Protein AF-A0A9E4AXY3-F1 (afdb_monomer_lite)

Structure (mmCIF, N/CA/C/O backbone):
data_AF-A0A9E4AXY3-F1
#
_entry.id   AF-A0A9E4AXY3-F1
#
loop_
_atom_site.group_PDB
_atom_site.id
_atom_site.type_symbol
_atom_site.label_atom_id
_atom_site.label_alt_id
_atom_site.label_comp_id
_atom_site.label_asym_id
_atom_site.label_entity_id
_atom_site.label_seq_id
_atom_site.pdbx_PDB_ins_code
_atom_site.Cartn_x
_atom_site.Cartn_y
_atom_site.Cartn_z
_atom_site.occupancy
_atom_site.B_iso_or_equiv
_atom_site.auth_seq_id
_atom_site.auth_comp_id
_atom_site.auth_asym_id
_atom_site.auth_atom_id
_atom_site.pdbx_PDB_model_num
ATOM 1 N N . MET A 1 1 ? 27.594 -33.736 -61.189 1.00 39.97 1 MET A N 1
ATOM 2 C CA . MET A 1 1 ? 27.972 -32.529 -60.424 1.00 39.97 1 MET A CA 1
ATOM 3 C C . MET A 1 1 ? 26.875 -32.257 -59.414 1.00 39.97 1 MET A C 1
ATOM 5 O O . MET A 1 1 ? 25.713 -32.210 -59.791 1.00 39.97 1 MET A O 1
ATOM 9 N N . ARG A 1 2 ? 27.249 -32.227 -58.132 1.00 50.78 2 ARG A N 1
ATOM 10 C CA . ARG A 1 2 ? 26.379 -31.969 -56.980 1.00 50.78 2 ARG A CA 1
ATOM 11 C C . ARG A 1 2 ? 25.983 -30.490 -56.979 1.00 50.78 2 ARG A C 1
ATOM 13 O O . ARG A 1 2 ? 26.885 -29.660 -56.959 1.00 50.78 2 ARG A O 1
ATOM 20 N N . TYR A 1 3 ? 24.690 -30.175 -56.931 1.00 47.22 3 TYR A N 1
ATOM 21 C CA . TYR A 1 3 ? 24.225 -28.874 -56.450 1.00 47.22 3 TYR A CA 1
ATOM 22 C C . TYR A 1 3 ? 23.446 -29.073 -55.159 1.00 47.22 3 TYR A C 1
ATOM 24 O O . TYR A 1 3 ? 22.560 -29.917 -55.050 1.00 47.22 3 TYR A O 1
ATOM 32 N N . SER A 1 4 ? 23.940 -28.349 -54.167 1.00 51.53 4 SER A N 1
ATOM 33 C CA . SER A 1 4 ? 23.672 -28.452 -52.749 1.00 51.53 4 SER A CA 1
ATOM 34 C C . SER A 1 4 ? 22.503 -27.548 -52.357 1.00 51.53 4 SER A C 1
ATOM 36 O O . SER A 1 4 ? 22.287 -26.500 -52.958 1.00 51.53 4 SER A O 1
ATOM 38 N N . TYR A 1 5 ? 21.798 -27.997 -51.327 1.00 51.66 5 TYR A N 1
ATOM 39 C CA . TYR A 1 5 ? 20.745 -27.385 -50.523 1.00 51.66 5 TYR A CA 1
ATOM 40 C C . TYR A 1 5 ? 20.709 -25.851 -50.444 1.00 51.66 5 TYR A C 1
ATOM 42 O O . TYR A 1 5 ? 21.636 -25.231 -49.931 1.00 51.66 5 TYR A O 1
ATOM 50 N N . ILE A 1 6 ? 19.547 -25.277 -50.768 1.00 50.53 6 ILE A N 1
ATOM 51 C CA . ILE A 1 6 ? 18.995 -24.125 -50.041 1.00 50.53 6 ILE A CA 1
ATOM 52 C C . ILE A 1 6 ? 17.523 -24.448 -49.766 1.00 50.53 6 ILE A C 1
ATOM 54 O O . ILE A 1 6 ? 16.623 -24.042 -50.494 1.00 50.53 6 ILE A O 1
ATOM 58 N N . VAL A 1 7 ? 17.270 -25.237 -48.719 1.00 48.34 7 VAL A N 1
ATOM 59 C CA . VAL A 1 7 ? 15.954 -25.218 -48.074 1.00 48.34 7 VAL A CA 1
ATOM 60 C C . VAL A 1 7 ? 15.956 -23.948 -47.236 1.00 48.34 7 VAL A C 1
ATOM 62 O O . VAL A 1 7 ? 16.528 -23.908 -46.149 1.00 48.34 7 VAL A O 1
ATOM 65 N N . CYS A 1 8 ? 15.403 -22.876 -47.794 1.00 40.31 8 CYS A N 1
ATOM 66 C CA . CYS A 1 8 ? 15.146 -21.655 -47.051 1.00 40.31 8 CYS A CA 1
ATOM 67 C C . CYS A 1 8 ? 13.996 -21.965 -46.085 1.00 40.31 8 CYS A C 1
ATOM 69 O O . CYS A 1 8 ? 12.823 -21.852 -46.434 1.00 40.31 8 CYS A O 1
ATOM 71 N N . VAL A 1 9 ? 14.332 -22.456 -44.890 1.00 47.09 9 VAL A N 1
ATOM 72 C CA . VAL A 1 9 ? 13.393 -22.508 -43.771 1.00 47.09 9 VAL A CA 1
ATOM 73 C C . VAL A 1 9 ? 13.166 -21.057 -43.372 1.00 47.09 9 VAL A C 1
ATOM 75 O O . VAL A 1 9 ? 13.935 -20.479 -42.609 1.00 47.09 9 VAL A O 1
ATOM 78 N N . ILE A 1 10 ? 12.146 -20.440 -43.962 1.00 52.91 10 ILE A N 1
ATOM 79 C CA . ILE A 1 10 ? 11.625 -19.159 -43.502 1.00 52.91 10 ILE A CA 1
ATOM 80 C C . ILE A 1 10 ? 11.078 -19.437 -42.103 1.00 52.91 10 ILE A C 1
ATOM 82 O O . ILE A 1 10 ? 9.974 -19.953 -41.941 1.00 52.91 10 ILE A O 1
ATOM 86 N N . PHE A 1 11 ? 11.900 -19.175 -41.089 1.00 47.78 11 PHE A N 1
ATOM 87 C CA . PHE A 1 11 ? 11.495 -19.180 -39.694 1.00 47.78 11 PHE A CA 1
ATOM 88 C C . PHE A 1 11 ? 10.569 -17.973 -39.527 1.00 47.78 11 PHE A C 1
ATOM 90 O O . PHE A 1 11 ? 11.005 -16.852 -39.272 1.00 47.78 11 PHE A O 1
ATOM 97 N N . MET A 1 12 ? 9.288 -18.181 -39.823 1.00 49.53 12 MET A N 1
ATOM 98 C CA . MET A 1 12 ? 8.242 -17.188 -39.648 1.00 49.53 12 MET A CA 1
ATOM 99 C 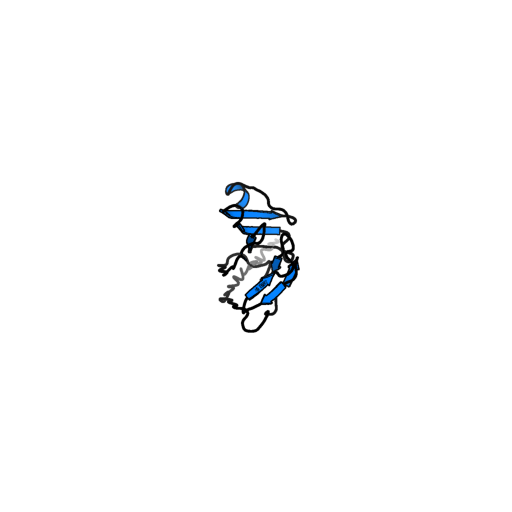C . MET A 1 12 ? 8.086 -16.981 -38.140 1.00 49.53 12 MET A C 1
ATOM 101 O O . MET A 1 12 ? 7.325 -17.682 -37.480 1.00 49.53 12 MET A O 1
ATOM 105 N N . VAL A 1 13 ? 8.868 -16.059 -37.574 1.00 52.91 13 VAL A N 1
ATOM 106 C CA . VAL A 1 13 ? 8.652 -15.552 -36.218 1.00 52.91 13 VAL A CA 1
ATOM 107 C C . VAL A 1 13 ? 7.372 -14.730 -36.285 1.00 52.91 13 VAL A C 1
ATOM 109 O O . VAL A 1 13 ? 7.389 -13.530 -36.543 1.00 52.91 13 VAL A O 1
ATOM 112 N N . SER A 1 14 ? 6.233 -15.400 -36.141 1.00 54.16 14 SER A N 1
ATOM 113 C CA . SER A 1 14 ? 4.962 -14.741 -35.887 1.00 54.16 14 SER A CA 1
ATOM 114 C C . SER A 1 14 ? 5.069 -14.077 -34.518 1.00 54.16 14 SER A C 1
ATOM 116 O O . SER A 1 14 ? 4.939 -14.741 -33.490 1.00 54.16 14 SER A O 1
ATOM 118 N N . ILE A 1 15 ? 5.364 -12.775 -34.503 1.00 60.12 15 ILE A N 1
ATOM 119 C CA . ILE A 1 15 ? 5.258 -11.947 -33.303 1.00 60.12 15 ILE A CA 1
ATOM 120 C C . ILE A 1 15 ? 3.765 -11.890 -32.973 1.00 60.12 15 ILE A C 1
ATOM 122 O O . ILE A 1 15 ? 3.013 -11.117 -33.562 1.00 60.12 15 ILE A O 1
ATOM 126 N N . LEU A 1 16 ? 3.322 -12.778 -32.084 1.00 45.50 16 LEU A N 1
ATOM 127 C CA . LEU A 1 16 ? 1.998 -12.714 -31.482 1.00 45.50 16 LEU A CA 1
ATOM 128 C C . LEU A 1 16 ? 1.975 -11.465 -30.601 1.00 45.50 16 LEU A C 1
ATOM 130 O O . LEU A 1 16 ? 2.442 -11.480 -29.467 1.00 45.50 16 LEU A O 1
ATOM 134 N N . THR A 1 17 ? 1.470 -10.361 -31.139 1.00 55.41 17 THR A N 1
ATOM 135 C CA . THR A 1 17 ? 1.142 -9.188 -30.334 1.00 55.41 17 THR A CA 1
ATOM 136 C C . THR A 1 17 ? -0.126 -9.510 -29.550 1.00 55.41 17 THR A C 1
ATOM 138 O O . THR A 1 17 ? -1.231 -9.413 -30.084 1.00 55.41 17 THR A O 1
ATOM 141 N N . SER A 1 18 ? 0.015 -9.945 -28.300 1.00 55.56 18 SER A N 1
ATOM 142 C CA . SER A 1 18 ? -1.114 -10.061 -27.380 1.00 55.56 18 SER A CA 1
ATOM 143 C C . SER A 1 18 ? -1.517 -8.663 -26.916 1.00 55.56 18 SER A C 1
ATOM 145 O O . SER A 1 18 ? -0.763 -7.997 -26.209 1.00 55.56 18 SER A O 1
ATOM 147 N N . THR A 1 19 ? -2.699 -8.203 -27.310 1.00 54.75 19 THR A N 1
ATOM 148 C CA . THR A 1 19 ? -3.306 -7.001 -26.733 1.00 54.75 19 THR A CA 1
ATOM 149 C C . THR A 1 19 ? -4.059 -7.401 -25.468 1.00 54.75 19 THR A C 1
ATOM 151 O O . THR A 1 19 ? -5.105 -8.043 -25.557 1.00 54.75 19 THR A O 1
ATOM 154 N N . ALA A 1 20 ? -3.541 -7.041 -24.296 1.00 58.81 20 ALA A N 1
ATOM 155 C CA . ALA A 1 20 ? -4.306 -7.103 -23.056 1.00 58.81 20 ALA A CA 1
ATOM 156 C C . ALA A 1 20 ? -5.144 -5.821 -22.935 1.00 58.81 20 ALA A C 1
ATOM 158 O O . ALA A 1 20 ? -4.601 -4.718 -22.967 1.00 58.81 20 ALA A O 1
ATOM 159 N N . SER A 1 21 ? -6.467 -5.952 -22.825 1.00 56.31 21 SER A N 1
ATOM 160 C CA . SER A 1 21 ? -7.338 -4.849 -22.411 1.00 56.31 21 SER A CA 1
ATOM 161 C C . SER A 1 21 ? -7.594 -5.020 -20.920 1.00 56.31 21 SER A C 1
ATOM 163 O O . SER A 1 21 ? -8.368 -5.886 -20.518 1.00 56.31 21 SER A O 1
ATOM 165 N N . ALA A 1 22 ? -6.893 -4.240 -20.100 1.00 66.69 22 ALA A N 1
ATOM 166 C CA . ALA A 1 22 ? -7.207 -4.144 -18.683 1.00 66.69 22 ALA A CA 1
ATOM 167 C C . ALA A 1 22 ? -8.465 -3.277 -18.527 1.00 66.69 22 ALA A C 1
ATOM 169 O O . ALA A 1 22 ? -8.520 -2.154 -19.033 1.00 66.69 22 ALA A O 1
ATOM 170 N N . GLY A 1 23 ? -9.495 -3.822 -17.879 1.00 79.56 23 GLY A N 1
ATOM 171 C CA . GLY A 1 23 ? -10.658 -3.046 -17.455 1.00 79.56 23 GLY A CA 1
ATOM 172 C C . GLY A 1 23 ? -10.328 -2.158 -16.254 1.00 79.56 23 GLY A C 1
ATOM 173 O O . GLY A 1 23 ? -9.266 -2.282 -15.646 1.00 79.56 23 GLY A O 1
ATOM 174 N N . VAL A 1 24 ? -11.258 -1.276 -15.891 1.00 85.81 24 VAL A N 1
ATOM 175 C CA . VAL A 1 24 ? -11.189 -0.566 -14.608 1.00 85.81 24 VAL A CA 1
ATOM 176 C C . VAL A 1 24 ? -11.650 -1.525 -13.516 1.00 85.81 24 VAL A C 1
ATOM 178 O O . VAL A 1 24 ? -12.750 -2.071 -13.599 1.00 85.81 24 VAL A O 1
ATOM 181 N N . TRP A 1 25 ? -10.811 -1.722 -12.504 1.00 87.94 25 TRP A N 1
ATOM 182 C CA . TRP A 1 25 ? -11.193 -2.384 -11.262 1.00 87.94 25 TRP A CA 1
ATOM 183 C C . TRP A 1 25 ? -11.386 -1.318 -10.183 1.00 87.94 25 TRP A C 1
ATOM 185 O O . TRP A 1 25 ? -10.518 -0.467 -9.997 1.00 87.94 25 TRP A O 1
ATOM 195 N N . GLN A 1 26 ? -12.532 -1.348 -9.508 1.00 91.25 26 GLN A N 1
ATOM 196 C CA . GLN A 1 26 ? -12.902 -0.395 -8.468 1.00 91.25 26 GLN A CA 1
ATOM 197 C C . GLN A 1 26 ? -13.563 -1.155 -7.324 1.00 91.25 26 GLN A C 1
ATOM 199 O O . GLN A 1 26 ? -14.415 -2.006 -7.565 1.00 91.25 26 GLN A O 1
ATOM 204 N N . GLU A 1 27 ? -13.190 -0.807 -6.097 1.00 91.75 27 GLU A N 1
ATOM 205 C CA . GLU A 1 27 ? -13.725 -1.405 -4.880 1.00 91.75 27 GLU A CA 1
ATOM 206 C C . GLU A 1 27 ? -13.985 -0.322 -3.834 1.00 91.75 27 GLU A C 1
ATOM 208 O O . GLU A 1 27 ? -13.211 0.630 -3.718 1.00 91.75 27 GLU A O 1
ATOM 213 N N . ASN A 1 28 ? -15.077 -0.474 -3.088 1.00 91.56 28 ASN A N 1
ATOM 214 C CA . ASN A 1 28 ? -15.482 0.421 -2.003 1.00 91.56 28 ASN A CA 1
ATOM 215 C C . ASN A 1 28 ? -15.752 -0.313 -0.678 1.00 91.56 28 ASN A C 1
ATOM 217 O O . ASN A 1 28 ? -16.060 0.325 0.315 1.00 91.56 28 ASN A O 1
ATOM 221 N N . PHE A 1 29 ? -15.597 -1.635 -0.662 1.00 92.44 29 PHE A N 1
ATOM 222 C CA . PHE A 1 29 ? -15.743 -2.549 0.464 1.00 92.44 29 PHE A CA 1
ATOM 223 C C . PHE A 1 29 ? -17.167 -2.692 1.030 1.00 92.44 29 PHE A C 1
ATOM 225 O O . PHE A 1 29 ? -17.346 -3.356 2.055 1.00 92.44 29 PHE A O 1
ATOM 232 N N . ASP A 1 30 ? -18.192 -2.179 0.337 1.00 90.69 30 ASP A N 1
ATOM 233 C CA . ASP A 1 30 ? -19.602 -2.261 0.764 1.00 90.69 30 ASP A CA 1
ATOM 234 C C . ASP A 1 30 ? -20.127 -3.708 0.803 1.00 90.69 30 ASP A C 1
ATOM 236 O O . ASP A 1 30 ? -21.061 -4.033 1.537 1.00 90.69 30 ASP A O 1
ATOM 240 N N . ASN A 1 31 ? -19.528 -4.599 0.005 1.00 89.88 31 ASN A N 1
ATOM 241 C CA . ASN A 1 31 ? -19.922 -6.008 -0.105 1.00 89.88 31 ASN A CA 1
ATOM 242 C C . ASN A 1 31 ? -18.949 -6.958 0.614 1.00 89.88 31 ASN A C 1
ATOM 244 O O . ASN A 1 31 ? -18.939 -8.161 0.349 1.00 89.88 31 ASN A O 1
ATOM 248 N N . GLY A 1 32 ? -18.143 -6.430 1.539 1.00 90.75 32 GLY A N 1
ATOM 249 C CA . GLY A 1 32 ? -17.095 -7.178 2.227 1.00 90.75 32 GLY A CA 1
ATOM 250 C C . GLY A 1 32 ? -15.765 -7.161 1.475 1.00 90.75 32 GLY A C 1
ATOM 251 O O . GLY A 1 32 ? -15.539 -6.327 0.604 1.00 90.75 32 GLY A O 1
ATOM 252 N N . LEU A 1 33 ? -14.855 -8.066 1.853 1.00 92.56 33 LEU A N 1
ATOM 253 C CA . LEU A 1 33 ? -13.535 -8.167 1.232 1.00 92.56 33 LEU A CA 1
ATOM 254 C C . LEU A 1 33 ? -13.610 -9.064 -0.017 1.00 92.56 33 LEU A C 1
ATOM 256 O O . LEU A 1 33 ? -13.929 -10.246 0.136 1.00 92.56 33 LEU A O 1
ATOM 260 N N . PRO A 1 34 ? -13.310 -8.552 -1.225 1.00 90.81 34 PRO A N 1
ATOM 261 C CA . PRO A 1 34 ? -13.293 -9.368 -2.434 1.00 90.81 34 PRO A CA 1
ATOM 262 C C . PRO A 1 34 ? -12.168 -10.400 -2.424 1.00 90.81 34 PRO A C 1
ATOM 264 O O . PRO A 1 34 ? -11.141 -10.231 -1.759 1.00 90.81 34 PRO A O 1
ATOM 267 N N . ASP A 1 35 ? -12.320 -11.428 -3.256 1.00 91.19 35 ASP A N 1
ATOM 268 C CA . ASP A 1 35 ? -11.247 -12.380 -3.524 1.00 91.19 35 ASP A CA 1
ATOM 269 C C . ASP A 1 35 ? -9.992 -11.678 -4.077 1.00 91.19 35 ASP A C 1
ATOM 271 O O . ASP A 1 35 ? -10.062 -10.672 -4.788 1.00 91.19 35 ASP A O 1
ATOM 275 N N . GLY A 1 36 ? -8.821 -12.235 -3.762 1.00 90.69 36 GLY A N 1
ATOM 276 C CA . GLY A 1 36 ? -7.522 -11.738 -4.230 1.00 90.69 36 GLY A CA 1
ATOM 277 C C . GLY A 1 36 ? -6.836 -10.743 -3.291 1.00 90.69 36 GLY A C 1
ATOM 278 O O . GLY A 1 36 ? -5.636 -10.517 -3.432 1.00 90.69 36 GLY A O 1
ATOM 279 N N . TRP A 1 37 ? -7.544 -10.204 -2.297 1.00 93.62 37 TRP A N 1
ATOM 280 C CA . TRP A 1 37 ? -6.918 -9.442 -1.219 1.00 93.62 37 TRP A CA 1
ATOM 281 C C . TRP A 1 37 ? -6.245 -10.369 -0.207 1.00 93.62 37 TRP A C 1
ATOM 283 O O . TRP A 1 37 ? -6.818 -11.363 0.237 1.00 93.62 37 TRP A O 1
ATOM 293 N N . ASN A 1 38 ? -5.024 -10.024 0.193 1.00 93.81 38 ASN A N 1
ATOM 294 C CA . ASN A 1 38 ? -4.229 -10.810 1.128 1.00 93.81 38 ASN A CA 1
ATOM 295 C C . ASN A 1 38 ? -3.644 -9.920 2.228 1.00 93.81 38 ASN A C 1
ATOM 297 O O . ASN A 1 38 ? -2.910 -8.970 1.947 1.00 93.81 38 ASN A O 1
ATOM 301 N N . ALA A 1 39 ? -3.949 -10.210 3.491 1.00 96.12 39 ALA A N 1
ATOM 302 C CA . ALA A 1 39 ? -3.316 -9.551 4.629 1.00 96.12 39 ALA A CA 1
ATOM 303 C C . ALA A 1 39 ? -1.941 -10.187 4.886 1.00 96.12 39 ALA A C 1
ATOM 305 O O . ALA A 1 39 ? -1.846 -11.288 5.419 1.00 96.12 39 ALA A O 1
ATOM 306 N N . VAL A 1 40 ? -0.864 -9.494 4.508 1.00 96.62 40 VAL A N 1
ATOM 307 C CA . VAL A 1 40 ? 0.504 -10.015 4.673 1.00 96.62 40 VAL A CA 1
ATOM 308 C C . VAL A 1 40 ? 1.061 -9.705 6.061 1.00 96.62 40 VAL A C 1
ATOM 310 O O . VAL A 1 40 ? 1.789 -10.507 6.646 1.00 96.62 40 VAL A O 1
ATOM 313 N N . LYS A 1 41 ? 0.753 -8.521 6.601 1.00 96.12 41 LYS A N 1
ATOM 314 C CA . LYS A 1 41 ? 1.179 -8.118 7.944 1.00 96.12 41 LYS A CA 1
ATOM 315 C C . LYS A 1 41 ? 0.144 -7.220 8.609 1.00 96.12 41 LYS A C 1
ATOM 317 O O . LYS A 1 41 ? -0.330 -6.264 7.994 1.00 96.12 41 LYS A O 1
ATOM 322 N N . GLY A 1 42 ? -0.076 -7.459 9.899 1.00 95.62 42 GLY A N 1
ATOM 323 C CA . GLY A 1 42 ? -1.096 -6.781 10.694 1.00 95.62 42 GLY A CA 1
ATOM 324 C C . GLY A 1 42 ? -2.453 -7.462 10.562 1.00 95.62 42 GLY A C 1
ATOM 325 O O . GLY A 1 42 ? -2.626 -8.365 9.746 1.00 95.62 42 GLY A O 1
ATOM 326 N N . GLU A 1 43 ? -3.405 -7.016 11.371 1.00 96.06 43 GLU A N 1
ATOM 327 C CA . GLU A 1 43 ? -4.785 -7.500 11.333 1.00 96.06 43 GLU A CA 1
ATOM 328 C C . GLU A 1 43 ? -5.638 -6.525 10.530 1.00 96.06 43 GLU A C 1
ATOM 330 O O . GLU A 1 43 ? -5.690 -5.336 10.855 1.00 96.06 43 GLU A O 1
ATOM 335 N N . TRP A 1 44 ? -6.331 -7.025 9.511 1.00 96.25 44 TRP A N 1
ATOM 336 C CA . TRP A 1 44 ? -7.135 -6.207 8.609 1.00 96.25 44 TRP A CA 1
ATOM 337 C C . TRP A 1 44 ? -8.595 -6.648 8.626 1.00 96.25 44 TRP A C 1
ATOM 339 O O . TRP A 1 44 ? -8.890 -7.844 8.608 1.00 96.25 44 TRP A O 1
ATOM 349 N N . LYS A 1 45 ? -9.516 -5.686 8.692 1.00 95.62 45 LYS A N 1
ATOM 350 C CA . LYS A 1 45 ? -10.962 -5.928 8.775 1.00 95.62 45 LYS A CA 1
ATOM 351 C C . LYS A 1 45 ? -11.727 -4.861 8.014 1.00 95.62 45 LYS A C 1
ATOM 353 O O . LYS A 1 45 ? -11.265 -3.735 7.883 1.00 95.62 45 LYS A O 1
ATOM 358 N N . ILE A 1 46 ? -12.917 -5.211 7.546 1.00 94.44 46 ILE A N 1
ATOM 359 C CA . ILE A 1 46 ? -13.853 -4.227 7.006 1.00 94.44 46 ILE A CA 1
ATOM 360 C C . ILE A 1 46 ? -14.502 -3.499 8.189 1.00 94.44 46 ILE A C 1
ATOM 362 O O . ILE A 1 46 ? -15.170 -4.125 9.014 1.00 94.44 46 ILE A O 1
ATOM 366 N N . GLU A 1 47 ? -14.286 -2.190 8.289 1.00 90.75 47 GLU A N 1
ATOM 367 C CA . GLU A 1 47 ? -14.893 -1.310 9.285 1.00 90.75 47 GLU A CA 1
ATOM 368 C C . GLU A 1 47 ? -15.508 -0.089 8.601 1.00 90.75 47 GLU A C 1
ATOM 370 O O . GLU A 1 47 ? -14.790 0.686 7.975 1.00 90.75 47 GLU A O 1
ATOM 375 N N . LYS A 1 48 ? -16.820 0.127 8.783 1.00 82.31 48 LYS A N 1
ATOM 376 C CA . LYS A 1 48 ? -17.541 1.311 8.267 1.00 82.31 48 LYS A CA 1
ATOM 377 C C . LYS A 1 48 ? -17.228 1.582 6.786 1.00 82.31 48 LYS A C 1
ATOM 379 O O . LYS A 1 48 ? -16.814 2.687 6.445 1.00 82.31 48 LYS A O 1
ATOM 384 N N . ASP A 1 49 ? -17.380 0.546 5.963 1.00 82.44 49 ASP A N 1
ATOM 385 C CA . ASP A 1 49 ? -17.201 0.610 4.506 1.00 82.44 49 ASP A CA 1
ATOM 386 C C . ASP A 1 49 ? -15.756 0.944 4.075 1.00 82.44 49 ASP A C 1
ATOM 388 O O . ASP A 1 49 ? -15.498 1.525 3.028 1.00 82.44 49 ASP A O 1
ATOM 392 N N . ALA A 1 50 ? -14.774 0.579 4.905 1.00 90.50 50 ALA A N 1
ATOM 393 C CA . ALA A 1 50 ? -13.357 0.671 4.576 1.00 90.50 50 ALA A CA 1
ATOM 394 C C . ALA A 1 50 ? -12.613 -0.588 5.018 1.00 90.50 50 ALA A C 1
ATOM 396 O O . ALA A 1 50 ? -12.879 -1.145 6.084 1.00 90.50 50 ALA A O 1
ATOM 397 N N . TYR A 1 51 ? -11.626 -1.017 4.233 1.00 94.88 51 TYR A N 1
ATOM 398 C CA . TYR A 1 51 ? -10.712 -2.073 4.652 1.00 94.88 51 TYR A CA 1
ATOM 399 C C . TYR A 1 51 ? -9.581 -1.489 5.506 1.00 94.88 51 TYR A C 1
ATOM 401 O O . TYR A 1 51 ? -8.691 -0.796 5.012 1.00 94.88 51 TYR A O 1
ATOM 409 N N . ALA A 1 52 ? -9.657 -1.727 6.813 1.00 93.88 52 ALA A N 1
ATOM 410 C CA . ALA A 1 52 ? -8.872 -1.048 7.831 1.00 93.88 52 ALA A CA 1
ATOM 411 C C . ALA A 1 52 ? -7.873 -1.980 8.522 1.00 93.88 52 ALA A C 1
ATOM 413 O O . ALA A 1 52 ? -8.181 -3.122 8.864 1.00 93.88 52 ALA A O 1
ATOM 414 N N . GLU A 1 53 ? -6.682 -1.451 8.791 1.00 93.94 53 GLU A N 1
ATOM 415 C CA . GLU A 1 53 ? -5.713 -2.047 9.708 1.00 93.94 53 GLU A CA 1
ATOM 416 C C . GLU A 1 53 ? -6.158 -1.793 11.156 1.00 93.94 53 GLU A C 1
ATOM 418 O O . GLU A 1 53 ? -6.539 -0.676 11.507 1.00 93.94 53 GLU A O 1
ATOM 423 N N . THR A 1 54 ? -6.124 -2.826 11.999 1.00 92.88 54 THR A N 1
ATOM 424 C CA . THR A 1 54 ? -6.708 -2.795 13.354 1.00 92.88 54 THR A CA 1
ATOM 425 C C . THR A 1 54 ? -5.746 -3.231 14.458 1.00 92.88 54 THR A C 1
ATOM 427 O O . THR A 1 54 ? -6.073 -3.105 15.639 1.00 92.88 54 THR A O 1
ATOM 430 N N . SER A 1 55 ? -4.557 -3.737 14.118 1.00 92.31 55 SER A N 1
ATOM 431 C CA . SER A 1 55 ? -3.586 -4.222 15.107 1.00 92.31 55 SER A CA 1
ATOM 432 C C . SER A 1 55 ? -2.589 -3.161 15.571 1.00 92.31 55 SER A C 1
ATOM 434 O O . SER A 1 55 ? -1.957 -3.341 16.612 1.00 92.31 55 SER A O 1
ATOM 436 N N . GLY A 1 56 ? -2.413 -2.071 14.818 1.00 88.44 56 GLY A N 1
ATOM 437 C CA . GLY A 1 56 ? -1.354 -1.091 15.057 1.00 88.44 56 GLY A CA 1
ATOM 438 C C . GLY A 1 56 ? 0.044 -1.624 14.728 1.00 88.44 56 GLY A C 1
ATOM 439 O O . GLY A 1 56 ? 1.047 -1.084 15.205 1.00 88.44 56 GLY A O 1
ATOM 440 N N . ALA A 1 57 ? 0.137 -2.702 13.943 1.00 90.62 57 ALA A N 1
ATOM 441 C CA . ALA A 1 57 ? 1.412 -3.303 13.588 1.00 90.62 57 ALA A CA 1
ATOM 442 C C . ALA A 1 57 ? 2.256 -2.346 12.734 1.00 90.62 57 ALA A C 1
ATOM 444 O O . ALA A 1 57 ? 1.811 -1.762 11.746 1.00 90.62 57 ALA A O 1
ATOM 445 N N . GLN A 1 58 ? 3.539 -2.228 13.072 1.00 88.69 58 GLN A N 1
ATOM 446 C CA . GLN A 1 58 ? 4.457 -1.388 12.311 1.00 88.69 58 GLN A CA 1
ATOM 447 C C . GLN A 1 58 ? 4.657 -1.940 10.892 1.00 88.69 58 GLN A C 1
ATOM 449 O O . GLN A 1 58 ? 5.016 -3.109 10.724 1.00 88.69 58 GLN A O 1
ATOM 454 N N . TYR A 1 59 ? 4.498 -1.089 9.875 1.00 89.25 59 TYR A N 1
ATOM 455 C CA . TYR A 1 59 ? 4.543 -1.484 8.459 1.00 89.25 59 TYR A CA 1
ATOM 456 C C . TYR A 1 59 ? 3.556 -2.614 8.123 1.00 89.25 59 TYR A C 1
ATOM 458 O O . TYR A 1 59 ? 3.886 -3.521 7.352 1.00 89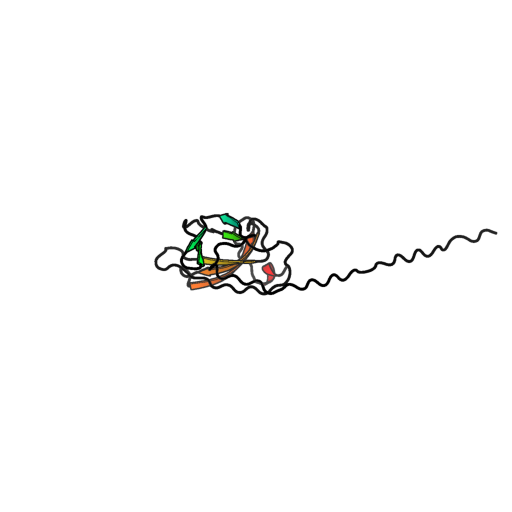.25 59 TYR A O 1
ATOM 466 N N . ALA A 1 60 ? 2.375 -2.595 8.747 1.00 94.19 60 ALA A N 1
ATOM 467 C CA . ALA A 1 60 ? 1.256 -3.417 8.320 1.00 94.19 60 ALA A CA 1
ATOM 468 C C . ALA A 1 60 ? 0.969 -3.185 6.832 1.00 94.19 60 ALA A C 1
ATOM 470 O O . ALA A 1 60 ? 1.108 -2.070 6.323 1.00 94.19 60 ALA A O 1
ATOM 471 N N . LYS A 1 61 ? 0.615 -4.261 6.134 1.00 95.00 61 LYS A N 1
ATOM 472 C CA . LYS A 1 61 ? 0.343 -4.230 4.702 1.00 95.00 61 LYS A CA 1
ATOM 473 C C . LYS A 1 61 ? -0.608 -5.342 4.300 1.00 95.00 61 LYS A C 1
ATOM 475 O O . LYS A 1 61 ? -0.551 -6.461 4.815 1.00 95.00 61 LYS A O 1
ATOM 480 N N . THR A 1 62 ? -1.425 -5.007 3.321 1.00 96.12 62 THR A N 1
ATOM 481 C CA . THR A 1 62 ? -2.255 -5.926 2.562 1.00 96.12 62 THR A CA 1
ATOM 482 C C . THR A 1 62 ? -1.953 -5.730 1.080 1.00 96.12 62 THR A C 1
ATOM 484 O O . THR A 1 62 ? -1.517 -4.650 0.680 1.00 96.12 62 THR A O 1
ATOM 487 N N . MET A 1 63 ? -2.124 -6.789 0.297 1.00 95.06 63 MET A N 1
ATOM 488 C CA . MET A 1 63 ? -1.777 -6.841 -1.117 1.00 95.06 63 MET A CA 1
ATOM 489 C C . MET A 1 63 ? -3.003 -7.230 -1.940 1.00 95.06 63 MET A C 1
ATOM 491 O O . MET A 1 63 ? -3.812 -8.047 -1.500 1.00 95.06 63 MET A O 1
ATOM 495 N N . PHE A 1 64 ? -3.096 -6.661 -3.135 1.00 93.50 64 PHE A N 1
ATOM 496 C CA . PHE A 1 64 ? -4.044 -7.010 -4.187 1.00 93.50 64 PHE A CA 1
ATOM 497 C C . PHE A 1 64 ? -3.369 -6.764 -5.543 1.00 93.50 64 PHE A C 1
ATOM 499 O O . PHE A 1 64 ? -2.463 -5.932 -5.640 1.00 93.50 64 PHE A O 1
ATOM 506 N N . GLY A 1 65 ? -3.830 -7.463 -6.577 1.00 91.62 65 GLY A N 1
ATOM 507 C CA . GLY A 1 65 ? -3.302 -7.370 -7.933 1.00 91.62 65 GLY A CA 1
ATOM 508 C C . GLY A 1 65 ? -2.389 -8.540 -8.285 1.00 91.62 65 GLY A C 1
ATOM 509 O O . GLY A 1 65 ? -2.438 -9.594 -7.649 1.00 91.62 65 GLY A O 1
ATOM 510 N N . ASP A 1 66 ? -1.583 -8.343 -9.323 1.00 89.75 66 ASP A N 1
ATOM 511 C CA . ASP A 1 66 ? -0.704 -9.358 -9.902 1.00 89.75 66 ASP A CA 1
ATOM 512 C C . ASP A 1 66 ? 0.711 -8.787 -10.105 1.00 89.75 66 ASP A C 1
ATOM 514 O O . ASP A 1 66 ? 0.869 -7.604 -10.422 1.00 89.75 66 ASP A O 1
ATOM 518 N N . GLU A 1 67 ? 1.739 -9.618 -9.918 1.00 91.56 67 GLU A N 1
ATOM 519 C CA . GLU A 1 67 ? 3.148 -9.243 -10.112 1.00 91.56 67 GLU A CA 1
ATOM 520 C C . GLU A 1 67 ? 3.464 -8.930 -11.587 1.00 91.56 67 GLU A C 1
ATOM 522 O O . GLU A 1 67 ? 4.397 -8.176 -11.870 1.00 91.56 67 GLU A O 1
ATOM 527 N N . ASP A 1 68 ? 2.648 -9.430 -12.520 1.00 90.06 68 ASP A N 1
ATOM 528 C CA . ASP A 1 68 ? 2.787 -9.188 -13.958 1.00 90.06 68 ASP A CA 1
ATOM 529 C C . ASP A 1 68 ? 2.271 -7.800 -14.399 1.00 90.06 68 ASP A C 1
ATOM 531 O O . ASP A 1 68 ? 2.424 -7.410 -15.562 1.00 90.06 68 ASP A O 1
ATOM 535 N N . TRP A 1 69 ? 1.659 -7.012 -13.504 1.00 90.12 69 TRP A N 1
ATOM 536 C CA . TRP A 1 69 ? 1.187 -5.662 -13.831 1.00 90.12 69 TRP A CA 1
ATOM 537 C C . TRP A 1 69 ? 2.348 -4.688 -14.064 1.00 90.12 69 TRP A C 1
ATOM 539 O O . TRP A 1 69 ? 3.086 -4.324 -13.145 1.00 90.12 69 TRP A O 1
ATOM 549 N N . THR A 1 70 ? 2.455 -4.169 -15.289 1.00 89.44 70 THR A N 1
ATOM 550 C CA . THR A 1 70 ? 3.518 -3.224 -15.662 1.00 89.44 70 THR A CA 1
ATOM 551 C C . THR A 1 70 ? 3.060 -1.771 -15.575 1.00 89.44 70 THR A C 1
ATOM 553 O O . THR A 1 70 ? 3.596 -0.993 -14.780 1.00 89.44 70 THR A O 1
ATOM 556 N N . ASP A 1 71 ? 2.053 -1.405 -16.365 1.00 90.56 71 ASP A N 1
ATOM 557 C CA . ASP A 1 71 ? 1.608 -0.028 -16.565 1.00 90.56 71 ASP A CA 1
ATOM 558 C C . ASP A 1 71 ? 0.127 0.097 -16.225 1.00 90.56 71 ASP A C 1
ATOM 560 O O . ASP A 1 71 ? -0.732 -0.537 -16.835 1.00 90.56 71 ASP A O 1
ATOM 564 N N . TYR A 1 72 ? -0.164 0.911 -15.216 1.00 90.75 72 TYR A N 1
ATOM 565 C CA . TYR A 1 72 ? -1.507 1.092 -14.684 1.00 90.75 72 TYR A CA 1
ATOM 566 C C . TYR A 1 72 ? -1.640 2.454 -14.009 1.00 90.75 72 TYR A C 1
ATOM 568 O O . TYR A 1 72 ? -0.658 3.093 -13.626 1.00 90.75 72 TYR A O 1
ATOM 576 N N . THR A 1 73 ? -2.885 2.891 -13.847 1.00 92.81 73 THR A N 1
ATOM 577 C CA . THR A 1 73 ? -3.246 4.001 -12.967 1.00 92.81 73 THR A CA 1
ATOM 578 C C . THR A 1 73 ? -3.885 3.425 -11.714 1.00 92.81 73 THR A C 1
ATOM 580 O O . THR A 1 73 ? -4.771 2.580 -11.807 1.00 92.81 73 THR A O 1
ATOM 583 N N . LEU A 1 74 ? -3.410 3.869 -10.553 1.00 92.75 74 LEU A N 1
ATOM 584 C CA . LEU A 1 74 ? -3.953 3.511 -9.249 1.00 92.75 74 LEU A CA 1
ATOM 585 C C . LEU A 1 74 ? -4.453 4.782 -8.567 1.00 92.75 74 LEU A C 1
ATOM 587 O O . LEU A 1 74 ? -3.703 5.751 -8.445 1.00 92.75 74 LEU A O 1
ATOM 591 N N . GLU A 1 75 ? -5.688 4.737 -8.087 1.00 93.62 75 GLU A N 1
ATOM 592 C CA . GLU A 1 75 ? -6.280 5.742 -7.212 1.00 93.62 75 GLU A CA 1
ATOM 593 C C . GLU A 1 75 ? -6.770 5.038 -5.947 1.00 93.62 75 GLU A C 1
ATOM 595 O O . GLU A 1 75 ? -7.323 3.941 -6.021 1.00 93.62 75 GLU A O 1
ATOM 600 N N . VAL A 1 76 ? -6.505 5.636 -4.786 1.00 93.06 76 VAL A N 1
ATOM 601 C CA . VAL A 1 76 ? -6.950 5.116 -3.492 1.00 93.06 76 VAL A CA 1
ATOM 602 C C . VAL A 1 76 ? -7.363 6.265 -2.585 1.00 93.06 76 VAL A C 1
ATOM 604 O O . VAL A 1 76 ? -6.647 7.263 -2.473 1.00 93.06 76 VAL A O 1
ATOM 607 N N . ASP A 1 77 ? -8.469 6.074 -1.874 1.00 93.25 77 ASP A N 1
ATOM 608 C CA . ASP A 1 77 ? -8.845 6.917 -0.748 1.00 93.25 77 ASP A CA 1
ATOM 609 C C . ASP A 1 77 ? -8.258 6.339 0.539 1.00 93.25 77 ASP A C 1
ATOM 611 O O . ASP A 1 77 ? -8.445 5.168 0.870 1.00 93.25 77 ASP A O 1
ATOM 615 N N . VAL A 1 78 ? -7.518 7.164 1.281 1.00 91.12 78 VAL A N 1
ATOM 616 C CA . VAL A 1 78 ? -6.829 6.738 2.503 1.00 91.12 78 VAL A CA 1
ATOM 617 C C . VAL A 1 78 ? -7.199 7.660 3.653 1.00 91.12 78 VAL A C 1
ATOM 619 O O . VAL A 1 78 ? -6.962 8.868 3.605 1.00 91.12 78 VAL A O 1
ATOM 622 N N . THR A 1 79 ? -7.722 7.076 4.732 1.00 89.25 79 THR A N 1
ATOM 623 C CA . THR A 1 79 ? -8.022 7.800 5.970 1.00 89.25 79 THR A CA 1
ATOM 624 C C . THR A 1 79 ? -6.968 7.512 7.030 1.00 89.25 79 THR A C 1
ATOM 626 O O . THR A 1 79 ? -6.727 6.371 7.410 1.00 89.25 79 THR A O 1
ATOM 629 N N . LEU A 1 80 ? -6.366 8.576 7.553 1.00 87.44 80 LEU A N 1
ATOM 630 C CA . LEU A 1 80 ? -5.400 8.517 8.644 1.00 87.44 80 LEU A CA 1
ATOM 631 C C . LEU A 1 80 ? -6.108 8.758 9.989 1.00 87.44 80 LEU A C 1
ATOM 633 O O . LEU A 1 80 ? -6.719 9.805 10.208 1.00 87.44 80 LEU A O 1
ATOM 637 N N . VAL A 1 81 ? -6.003 7.799 10.917 1.00 82.38 81 VAL A N 1
ATOM 638 C CA . VAL A 1 81 ? -6.636 7.874 12.250 1.00 82.38 81 VAL A CA 1
ATOM 639 C C . VAL A 1 81 ? -6.011 8.960 13.144 1.00 82.38 81 VAL A C 1
ATOM 641 O O . VAL A 1 81 ? -4.806 9.020 13.365 1.00 82.38 81 VAL A O 1
ATOM 644 N N . LYS A 1 82 ? -6.820 9.850 13.718 1.00 75.25 82 LYS A N 1
ATOM 645 C CA . LYS A 1 82 ? -6.301 10.926 14.584 1.00 75.25 82 LYS A CA 1
ATOM 646 C C . LYS A 1 82 ? -5.748 10.378 15.909 1.00 75.25 82 LYS A C 1
ATOM 648 O O . LYS A 1 82 ? -6.209 9.357 16.404 1.00 75.25 82 LYS A O 1
ATOM 653 N N . ASN A 1 83 ? -4.825 11.124 16.523 1.00 72.50 83 ASN A N 1
ATOM 654 C CA . ASN A 1 83 ? -4.308 10.890 17.882 1.00 72.50 83 ASN A CA 1
ATOM 655 C C . ASN A 1 83 ? -3.531 9.575 18.097 1.00 72.50 83 ASN A C 1
ATOM 657 O O . ASN A 1 83 ? -3.460 9.085 19.222 1.00 72.50 83 ASN A O 1
ATOM 661 N N . VAL A 1 84 ? -2.911 9.027 17.051 1.00 74.94 84 VAL A N 1
ATOM 662 C CA . VAL A 1 84 ? -1.932 7.932 17.165 1.00 74.94 84 VAL A CA 1
ATOM 663 C C . VAL A 1 84 ? -0.520 8.474 16.919 1.00 74.94 84 VAL A C 1
ATOM 665 O O . VAL A 1 84 ? -0.348 9.414 16.145 1.00 74.94 84 VAL A O 1
ATOM 668 N N . GLY A 1 85 ? 0.485 7.934 17.619 1.00 73.94 85 GLY A N 1
ATOM 669 C CA . GLY A 1 85 ? 1.824 8.541 17.702 1.00 73.94 85 GLY A CA 1
ATOM 670 C C . GLY A 1 85 ? 2.530 8.708 16.353 1.00 73.94 85 GLY A C 1
ATOM 671 O O . GLY A 1 85 ? 2.920 9.814 15.990 1.00 73.94 85 GLY A O 1
ATOM 672 N N . VAL A 1 86 ? 2.670 7.620 15.594 1.00 79.50 86 VAL A N 1
ATOM 673 C CA . VAL A 1 86 ? 3.140 7.659 14.204 1.00 79.50 86 VAL A CA 1
ATOM 674 C C . VAL A 1 86 ? 1.971 7.247 13.336 1.00 79.50 86 VAL A C 1
ATOM 676 O O . VAL A 1 86 ? 1.524 6.107 13.428 1.00 79.50 86 VAL A O 1
ATOM 679 N N . ASN A 1 87 ? 1.483 8.170 12.507 1.00 84.25 87 ASN A N 1
ATOM 680 C CA . ASN A 1 87 ? 0.400 7.877 11.585 1.00 84.25 87 ASN A CA 1
ATOM 681 C C . ASN A 1 87 ? 0.803 8.097 10.129 1.00 84.25 87 ASN A C 1
ATOM 683 O O . ASN A 1 87 ? 1.448 9.081 9.750 1.00 84.25 87 ASN A O 1
ATOM 687 N N . ALA A 1 88 ? 0.483 7.082 9.348 1.00 89.25 88 ALA A N 1
ATOM 688 C CA . ALA A 1 88 ? 1.323 6.631 8.278 1.00 89.25 88 ALA A CA 1
ATOM 689 C C . ALA A 1 88 ? 0.561 5.658 7.396 1.00 89.25 88 ALA A C 1
ATOM 691 O O . ALA A 1 88 ? 0.276 4.544 7.825 1.00 89.25 88 ALA A O 1
ATOM 692 N N . ALA A 1 89 ? 0.280 6.050 6.163 1.00 92.31 89 ALA A N 1
ATOM 693 C CA . ALA A 1 89 ? -0.308 5.141 5.194 1.00 92.31 89 ALA A CA 1
ATOM 694 C C . ALA A 1 89 ? 0.097 5.544 3.783 1.00 92.31 89 ALA A C 1
ATOM 696 O O . ALA A 1 89 ? 0.611 6.641 3.542 1.00 92.31 89 ALA A O 1
ATOM 697 N N . GLY A 1 90 ? -0.114 4.636 2.848 1.00 93.00 90 GLY A N 1
ATOM 698 C CA . GLY A 1 90 ? 0.216 4.851 1.457 1.00 93.00 90 GLY A CA 1
ATOM 699 C C . GLY A 1 90 ? 0.117 3.562 0.668 1.00 93.00 90 GLY A C 1
ATOM 700 O O . GLY A 1 90 ? -0.482 2.592 1.125 1.00 93.00 90 GLY A O 1
ATOM 701 N N . VAL A 1 91 ? 0.729 3.564 -0.508 1.00 95.50 91 VAL A N 1
ATOM 702 C CA . VAL A 1 91 ? 0.663 2.459 -1.460 1.00 95.50 91 VAL A CA 1
ATOM 703 C C . VAL A 1 91 ? 2.044 1.866 -1.687 1.00 95.50 91 VAL A C 1
ATOM 705 O O . VAL A 1 91 ? 3.049 2.582 -1.768 1.00 95.50 91 VAL A O 1
ATOM 708 N N . LEU A 1 92 ? 2.079 0.543 -1.805 1.00 95.38 92 LEU A N 1
ATOM 709 C CA . LEU A 1 92 ? 3.203 -0.191 -2.357 1.00 95.38 92 LEU A CA 1
ATOM 710 C C . LEU A 1 92 ? 2.793 -0.632 -3.765 1.00 95.38 92 LEU A C 1
ATOM 712 O O . LEU A 1 92 ? 1.804 -1.337 -3.926 1.00 95.38 92 LEU A O 1
ATOM 716 N N . ILE A 1 93 ? 3.518 -0.164 -4.773 1.00 95.12 93 ILE A N 1
ATOM 717 C CA . ILE A 1 93 ? 3.243 -0.417 -6.189 1.00 95.12 93 ILE A CA 1
ATOM 718 C C . ILE A 1 93 ? 4.395 -1.211 -6.802 1.00 95.12 93 ILE A C 1
ATOM 720 O O . ILE A 1 93 ? 5.537 -1.108 -6.342 1.00 95.12 93 ILE A O 1
ATOM 724 N N . ARG A 1 94 ? 4.089 -1.983 -7.851 1.00 94.56 94 ARG A N 1
ATOM 725 C CA . ARG A 1 94 ? 5.030 -2.908 -8.515 1.00 94.56 94 ARG A CA 1
ATOM 726 C C . ARG A 1 94 ? 5.752 -3.782 -7.485 1.00 94.56 94 ARG A C 1
ATOM 728 O O . ARG A 1 94 ? 6.981 -3.837 -7.442 1.00 94.56 94 ARG A O 1
ATOM 735 N N . ALA A 1 95 ? 4.959 -4.326 -6.572 1.00 94.81 95 ALA A N 1
ATOM 736 C CA . ALA A 1 95 ? 5.436 -5.067 -5.426 1.00 94.81 95 ALA A CA 1
ATOM 737 C C . ALA A 1 95 ? 5.481 -6.560 -5.727 1.00 94.81 95 ALA A C 1
ATOM 739 O O . ALA A 1 95 ? 4.691 -7.035 -6.539 1.00 94.81 95 ALA A O 1
ATOM 740 N N . ASP A 1 96 ? 6.354 -7.284 -5.031 1.00 94.56 96 ASP A N 1
ATOM 741 C CA . ASP A 1 96 ? 6.243 -8.740 -5.008 1.00 94.56 96 ASP A CA 1
ATOM 742 C C . ASP A 1 96 ? 5.012 -9.196 -4.205 1.00 94.56 96 ASP A C 1
ATOM 744 O O . ASP A 1 96 ? 4.404 -8.419 -3.456 1.00 94.56 96 ASP A O 1
ATOM 748 N N . LYS A 1 97 ? 4.654 -10.474 -4.346 1.00 91.56 97 LYS A N 1
ATOM 749 C CA . LYS A 1 97 ? 3.480 -11.087 -3.704 1.00 91.56 97 LYS A CA 1
ATOM 750 C C . LYS A 1 97 ? 3.395 -10.856 -2.190 1.00 91.56 97 LYS A C 1
ATOM 752 O O . LYS A 1 97 ? 2.299 -10.741 -1.638 1.00 91.56 97 LYS A O 1
ATOM 757 N N . ASP A 1 98 ? 4.543 -10.773 -1.526 1.00 93.31 98 ASP A N 1
ATOM 758 C CA . ASP A 1 98 ? 4.647 -10.603 -0.077 1.00 93.31 98 ASP A CA 1
ATOM 759 C C . ASP A 1 98 ? 4.867 -9.132 0.331 1.00 93.31 98 ASP A C 1
ATOM 761 O O . ASP A 1 98 ? 5.028 -8.814 1.512 1.00 93.31 98 ASP A O 1
ATOM 765 N N . GLY A 1 99 ? 4.902 -8.198 -0.622 1.00 94.25 99 GLY A N 1
ATOM 766 C CA . GLY A 1 99 ? 5.202 -6.788 -0.382 1.00 94.25 99 GLY A CA 1
ATOM 767 C C . GLY A 1 99 ? 6.553 -6.556 0.308 1.00 94.25 99 GLY A C 1
ATOM 768 O O . GLY A 1 99 ? 6.711 -5.600 1.078 1.00 94.25 99 GLY A O 1
ATOM 769 N N . ASN A 1 100 ? 7.517 -7.450 0.096 1.00 95.25 100 ASN A N 1
ATOM 770 C CA . ASN A 1 100 ? 8.876 -7.341 0.618 1.00 95.25 100 ASN A CA 1
ATOM 771 C C . ASN A 1 100 ? 9.704 -6.376 -0.230 1.00 95.25 100 ASN A C 1
ATOM 773 O O . ASN A 1 100 ? 10.543 -5.652 0.310 1.00 95.25 100 ASN A O 1
ATOM 777 N N . ASN A 1 101 ? 9.431 -6.331 -1.533 1.00 94.44 101 ASN A N 1
ATOM 778 C CA . ASN A 1 101 ? 10.071 -5.451 -2.500 1.00 94.44 101 ASN A CA 1
ATOM 779 C C . ASN A 1 101 ? 9.021 -4.668 -3.294 1.00 94.44 101 ASN A C 1
ATOM 781 O O . ASN A 1 101 ? 7.919 -5.159 -3.506 1.00 94.44 101 ASN A O 1
ATOM 785 N N . GLY A 1 102 ? 9.357 -3.450 -3.723 1.00 93.50 102 GLY A N 1
ATOM 786 C CA . GLY A 1 102 ? 8.504 -2.627 -4.582 1.00 93.50 102 GLY A CA 1
ATOM 787 C C . GLY A 1 102 ? 8.878 -1.146 -4.554 1.00 93.50 102 GLY A C 1
ATOM 788 O O . GLY A 1 102 ? 9.953 -0.753 -4.085 1.00 93.50 102 GLY A O 1
ATOM 789 N N . MET A 1 103 ? 7.972 -0.297 -5.031 1.00 93.12 103 MET A N 1
ATOM 790 C CA . MET A 1 103 ? 8.067 1.154 -4.875 1.00 93.12 103 MET A CA 1
ATOM 791 C C . MET A 1 103 ? 6.997 1.619 -3.902 1.00 93.12 103 MET A C 1
ATOM 793 O O . MET A 1 103 ? 5.839 1.229 -3.996 1.00 93.12 103 MET A O 1
ATOM 797 N N . ARG A 1 104 ? 7.375 2.465 -2.954 1.00 92.06 104 ARG A N 1
ATOM 798 C CA . ARG A 1 104 ? 6.484 2.910 -1.890 1.00 92.06 104 ARG A CA 1
ATOM 799 C C . ARG A 1 104 ? 6.219 4.394 -2.024 1.00 92.06 104 ARG A C 1
ATOM 801 O O . ARG A 1 104 ? 7.161 5.186 -2.012 1.00 92.06 104 ARG A O 1
ATOM 808 N N . PHE A 1 105 ? 4.947 4.758 -2.039 1.00 92.25 105 PHE A N 1
ATOM 809 C CA . PHE A 1 105 ? 4.491 6.109 -1.753 1.00 92.25 105 PHE A CA 1
ATOM 810 C C . PHE A 1 105 ? 3.839 6.130 -0.374 1.00 92.25 105 PHE A C 1
ATOM 812 O O . PHE A 1 105 ? 3.047 5.251 -0.055 1.00 92.25 105 PHE A O 1
ATOM 819 N N . TRP A 1 106 ? 4.167 7.113 0.455 1.00 89.88 106 TRP A N 1
ATOM 820 C CA . TRP A 1 106 ? 3.653 7.215 1.819 1.00 89.88 106 TRP A CA 1
ATOM 821 C C . TRP A 1 106 ? 3.288 8.672 2.148 1.00 89.88 106 TRP A C 1
ATOM 823 O O . TRP A 1 106 ? 4.082 9.577 1.881 1.00 89.88 106 TRP A O 1
ATOM 833 N N . ILE A 1 107 ? 2.166 8.876 2.860 1.00 91.06 107 ILE A N 1
ATOM 834 C CA . ILE A 1 107 ? 1.765 10.118 3.557 1.00 91.06 107 ILE A CA 1
ATOM 835 C C . ILE A 1 107 ? 1.986 10.027 5.087 1.00 91.06 107 ILE A C 1
ATOM 837 O O . ILE A 1 107 ? 1.447 9.149 5.763 1.00 91.06 107 ILE A O 1
ATOM 841 N N . ARG A 1 108 ? 2.824 10.914 5.644 1.00 88.25 108 ARG A N 1
ATOM 842 C CA . ARG A 1 108 ? 3.175 10.979 7.079 1.00 88.25 108 ARG A CA 1
ATOM 843 C C . ARG A 1 108 ? 2.560 12.196 7.742 1.00 88.25 108 ARG A C 1
ATOM 845 O O . ARG A 1 108 ? 2.895 13.319 7.363 1.00 88.25 108 ARG A O 1
ATOM 852 N N . THR A 1 109 ? 1.768 11.993 8.792 1.00 86.75 109 THR A N 1
ATOM 853 C CA . THR A 1 109 ? 1.253 13.120 9.589 1.00 86.75 109 THR A CA 1
ATOM 854 C C . THR A 1 109 ? 2.253 13.592 10.631 1.00 86.75 109 THR A C 1
ATOM 856 O O . THR A 1 109 ? 2.266 14.773 10.942 1.00 86.75 109 THR A O 1
ATOM 859 N N . ASP A 1 110 ? 3.095 12.699 11.156 1.00 85.38 110 ASP A N 1
ATOM 860 C CA . ASP A 1 110 ? 4.101 13.022 12.178 1.00 85.38 110 ASP A CA 1
ATOM 861 C C . ASP A 1 110 ? 5.235 13.898 11.624 1.00 85.38 110 ASP A C 1
ATOM 863 O O . ASP A 1 110 ? 5.808 14.716 12.335 1.00 85.38 110 ASP A O 1
ATOM 867 N N . GLN A 1 111 ? 5.550 13.729 10.337 1.00 86.94 111 GLN A N 1
ATOM 868 C CA . GLN A 1 111 ? 6.612 14.460 9.638 1.00 86.94 111 GLN A CA 1
ATOM 869 C C . GLN A 1 111 ? 6.083 15.471 8.616 1.00 86.94 111 GLN A C 1
ATOM 871 O O . GLN A 1 111 ? 6.887 16.097 7.930 1.00 86.94 111 GLN A O 1
ATOM 876 N N . HIS A 1 112 ? 4.759 15.611 8.487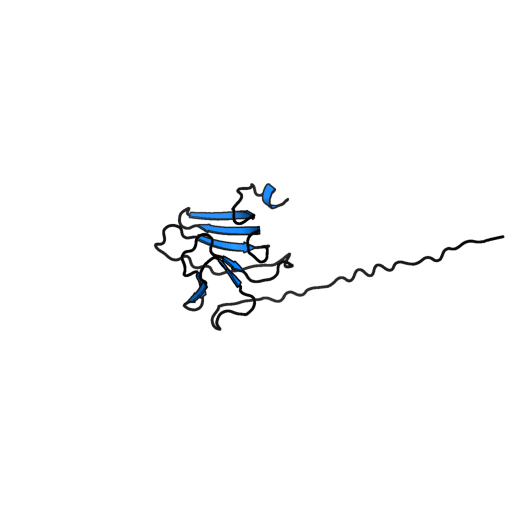 1.00 87.38 112 HIS A N 1
ATOM 877 C CA . HIS A 1 112 ? 4.105 16.503 7.523 1.00 87.38 112 HIS A CA 1
ATOM 878 C C . HIS A 1 112 ? 4.669 16.379 6.098 1.00 87.38 112 HIS A C 1
ATOM 880 O O . HIS A 1 112 ? 4.961 17.379 5.441 1.00 87.38 112 HIS A O 1
ATOM 886 N N . LYS A 1 113 ? 4.868 15.143 5.623 1.00 89.12 113 LYS A N 1
ATOM 887 C CA . LYS A 1 113 ? 5.503 14.891 4.324 1.00 89.12 113 LYS A CA 1
ATOM 888 C C . LYS A 1 113 ? 4.842 13.766 3.544 1.00 89.12 113 LYS A C 1
ATOM 890 O O . LYS A 1 113 ? 4.354 12.794 4.121 1.00 89.12 113 LYS A O 1
ATOM 895 N N . CYS A 1 114 ? 4.953 13.872 2.226 1.00 90.12 114 CYS A N 1
ATOM 896 C CA . CYS A 1 114 ? 4.739 12.773 1.296 1.00 90.12 114 CYS A CA 1
ATOM 897 C C . CYS A 1 114 ? 6.097 12.321 0.760 1.00 90.12 114 CYS A C 1
ATOM 899 O O . CYS A 1 114 ? 6.945 13.156 0.440 1.00 90.12 114 CYS A O 1
ATOM 901 N N . GLN A 1 115 ? 6.325 11.013 0.683 1.00 88.75 115 GLN A N 1
ATOM 902 C CA . GLN A 1 115 ? 7.601 10.464 0.237 1.00 88.75 115 GLN A CA 1
ATOM 903 C C . GLN A 1 115 ? 7.389 9.310 -0.731 1.00 88.75 115 GLN A C 1
ATOM 905 O O . GLN A 1 115 ? 6.604 8.403 -0.465 1.00 88.75 115 GLN A O 1
ATOM 910 N N . PHE A 1 116 ? 8.158 9.336 -1.815 1.00 89.12 116 PHE A N 1
ATOM 911 C CA . PHE A 1 116 ? 8.343 8.212 -2.716 1.00 89.12 116 PHE A CA 1
ATOM 912 C C . PHE A 1 116 ? 9.731 7.604 -2.484 1.00 89.12 116 PHE A C 1
ATOM 914 O O . PHE A 1 116 ? 10.709 8.337 -2.330 1.00 89.12 116 PHE A O 1
ATOM 921 N N . SER A 1 117 ? 9.821 6.281 -2.387 1.00 88.56 117 SER A N 1
ATOM 922 C CA . SER A 1 117 ? 11.073 5.577 -2.085 1.00 88.56 117 SER A CA 1
ATOM 923 C C . SER A 1 117 ? 11.055 4.150 -2.613 1.00 88.56 117 SER A C 1
ATOM 925 O O . SER A 1 117 ? 9.988 3.538 -2.692 1.00 88.56 117 SER A O 1
ATOM 927 N N . ARG A 1 118 ? 12.233 3.571 -2.850 1.00 91.31 118 ARG A N 1
ATOM 928 C CA . ARG A 1 118 ? 12.353 2.124 -3.041 1.00 91.31 118 ARG A CA 1
ATOM 929 C C . ARG A 1 118 ? 12.099 1.401 -1.718 1.00 91.31 118 ARG A C 1
ATOM 931 O O . ARG A 1 118 ? 12.505 1.870 -0.650 1.00 91.31 118 ARG A O 1
ATOM 938 N N . TRP A 1 119 ? 11.417 0.270 -1.807 1.00 92.25 119 TRP A N 1
ATOM 939 C CA . TRP A 1 119 ? 11.198 -0.664 -0.714 1.00 92.25 119 TRP A CA 1
ATOM 940 C C . TRP A 1 119 ? 11.888 -1.974 -1.079 1.00 92.25 119 TRP A C 1
ATOM 942 O O . TRP A 1 119 ? 11.612 -2.538 -2.139 1.00 92.25 119 TRP A O 1
ATOM 952 N N . ARG A 1 120 ? 12.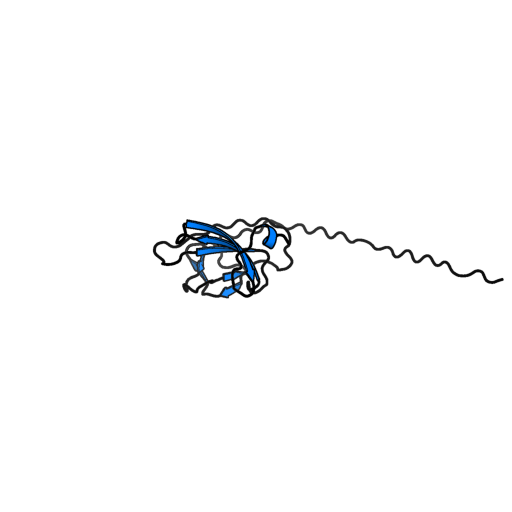828 -2.422 -0.250 1.00 93.00 120 ARG A N 1
ATOM 953 C CA . ARG A 1 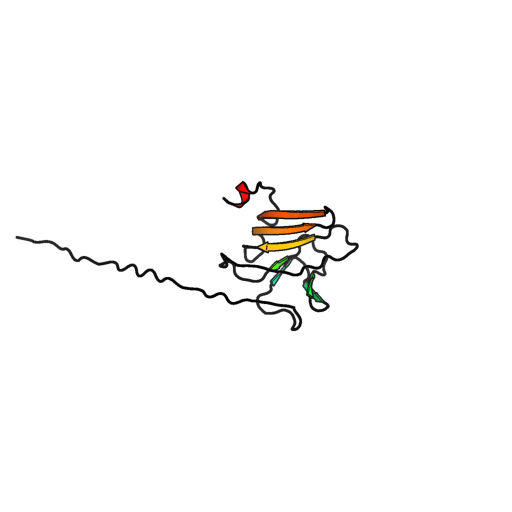120 ? 13.550 -3.680 -0.447 1.00 93.00 120 ARG A CA 1
ATOM 954 C C . ARG A 1 120 ? 13.699 -4.406 0.866 1.00 93.00 120 ARG A C 1
ATOM 956 O O . ARG A 1 120 ? 14.046 -3.789 1.866 1.00 93.00 120 ARG A O 1
ATOM 963 N N . GLU A 1 121 ? 13.428 -5.705 0.849 1.00 93.12 121 GLU A N 1
ATOM 964 C CA . GLU A 1 121 ? 13.567 -6.583 2.015 1.00 93.12 121 GLU A CA 1
ATOM 965 C C . GLU A 1 121 ? 12.892 -6.015 3.283 1.00 93.12 121 GLU A C 1
ATOM 967 O O . GLU A 1 121 ? 13.420 -6.083 4.392 1.00 93.12 121 GLU A O 1
ATOM 972 N N . ASN A 1 122 ? 11.702 -5.422 3.125 1.00 90.31 122 ASN A N 1
ATOM 973 C CA . ASN A 1 122 ? 10.964 -4.728 4.192 1.00 90.31 122 ASN A CA 1
ATOM 974 C C . ASN A 1 122 ? 11.659 -3.502 4.813 1.00 90.31 122 ASN A C 1
ATOM 976 O O . ASN A 1 122 ? 11.317 -3.085 5.924 1.00 90.31 122 ASN A O 1
ATOM 980 N N . GLN A 1 123 ? 12.610 -2.907 4.104 1.00 86.81 123 GLN A N 1
ATOM 981 C CA . GLN A 1 123 ? 13.302 -1.686 4.489 1.00 86.81 123 GLN A CA 1
ATOM 982 C C . GLN A 1 123 ? 13.102 -0.611 3.422 1.00 86.81 123 GLN A C 1
ATOM 984 O O . GLN A 1 123 ? 12.973 -0.884 2.228 1.00 86.81 123 GLN A O 1
ATOM 989 N N . PHE A 1 124 ? 13.063 0.647 3.860 1.00 80.88 124 PHE A N 1
ATOM 990 C CA . PHE A 1 124 ? 13.066 1.769 2.932 1.00 80.88 124 PHE A CA 1
ATOM 991 C C . PHE A 1 124 ? 14.497 2.174 2.611 1.00 80.88 124 PHE A C 1
ATOM 993 O O . PHE A 1 124 ? 15.329 2.321 3.505 1.00 80.88 124 PHE A O 1
ATOM 1000 N N . GLU A 1 125 ? 14.750 2.451 1.342 1.00 81.75 125 GLU A N 1
ATOM 1001 C CA . GLU A 1 125 ? 16.014 3.019 0.897 1.00 81.75 125 GLU A CA 1
ATOM 1002 C C . GLU A 1 125 ? 15.789 4.479 0.496 1.00 81.75 125 GLU A C 1
ATOM 1004 O O . GLU A 1 125 ? 14.877 4.803 -0.272 1.00 81.75 125 GLU A O 1
ATOM 1009 N N . HIS A 1 126 ? 16.604 5.384 1.046 1.00 67.12 126 HIS A N 1
ATOM 1010 C CA . HIS A 1 126 ? 16.666 6.758 0.554 1.00 67.12 126 HIS A CA 1
ATOM 1011 C C . HIS A 1 126 ? 17.521 6.768 -0.711 1.00 67.12 126 HIS A C 1
ATOM 1013 O O . HIS A 1 126 ? 18.707 6.459 -0.657 1.00 67.12 126 HIS A O 1
ATOM 1019 N N . GLY A 1 127 ? 16.912 7.143 -1.830 1.00 59.50 127 GLY A N 1
ATOM 1020 C CA . GLY A 1 127 ? 17.595 7.368 -3.097 1.00 59.50 127 GLY A CA 1
ATOM 1021 C C . GLY A 1 127 ? 17.170 8.703 -3.689 1.00 59.50 127 GLY A C 1
ATOM 1022 O O . GLY A 1 127 ? 16.077 9.204 -3.405 1.00 59.50 127 GLY A O 1
ATOM 1023 N N . SER A 1 128 ? 18.036 9.295 -4.504 1.00 60.12 128 SER A N 1
ATOM 1024 C CA . SER A 1 128 ? 17.620 10.372 -5.394 1.00 60.12 128 SER A CA 1
ATOM 1025 C C . SER A 1 128 ? 16.670 9.807 -6.456 1.00 60.12 128 SER A C 1
ATOM 1027 O O . SER A 1 128 ? 16.676 8.609 -6.731 1.00 60.12 128 SER A O 1
ATOM 1029 N N . TRP A 1 129 ? 15.871 10.658 -7.104 1.00 57.28 129 TRP A N 1
ATOM 1030 C CA . TRP A 1 129 ? 14.989 10.227 -8.202 1.00 57.28 129 TRP A CA 1
ATOM 1031 C C . TRP A 1 129 ? 15.724 9.423 -9.293 1.00 57.28 129 TRP A C 1
ATOM 1033 O O . TRP A 1 129 ? 15.126 8.544 -9.904 1.00 57.28 129 TRP A O 1
ATOM 1043 N N . ARG A 1 130 ? 17.023 9.688 -9.502 1.00 58.09 130 ARG A N 1
ATOM 1044 C CA . ARG A 1 130 ? 17.866 8.972 -10.472 1.00 58.09 130 ARG A CA 1
ATOM 1045 C C . ARG A 1 130 ? 18.120 7.515 -10.085 1.00 58.09 130 ARG A C 1
ATOM 1047 O O . ARG A 1 130 ? 18.195 6.674 -10.970 1.00 58.09 130 ARG A O 1
ATOM 1054 N N . ASP A 1 131 ? 18.185 7.226 -8.789 1.00 61.81 131 ASP A N 1
ATOM 1055 C CA . ASP A 1 131 ? 18.442 5.882 -8.254 1.00 61.81 131 ASP A CA 1
ATOM 1056 C C . ASP A 1 131 ? 17.177 5.00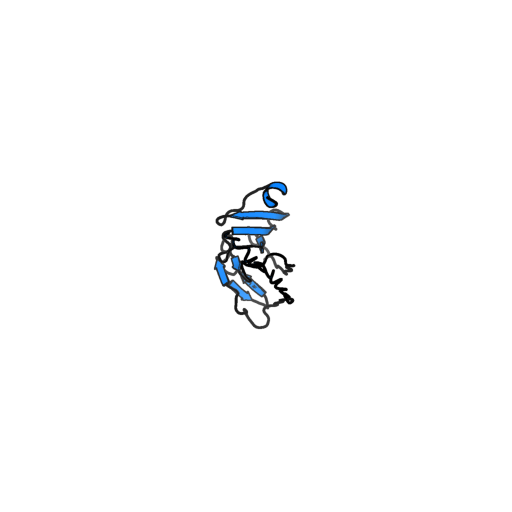3 -8.270 1.00 61.81 131 ASP A C 1
ATOM 1058 O O . ASP A 1 131 ? 17.240 3.791 -8.078 1.00 61.81 131 ASP A O 1
ATOM 1062 N N . LEU A 1 132 ? 16.009 5.621 -8.481 1.00 55.00 132 LEU A N 1
ATOM 1063 C CA . LEU A 1 132 ? 14.713 4.944 -8.569 1.00 55.00 132 LEU A CA 1
ATOM 1064 C C . LEU A 1 132 ? 14.304 4.621 -10.017 1.00 55.00 132 LEU A C 1
ATOM 1066 O O . LEU A 1 132 ? 13.362 3.856 -10.208 1.00 55.00 132 LEU A O 1
ATOM 1070 N N . SER A 1 133 ? 14.976 5.211 -11.017 1.00 53.81 133 SER A N 1
ATOM 1071 C CA . SER A 1 133 ? 14.673 5.049 -12.452 1.00 53.81 133 SER A CA 1
ATOM 1072 C C . SER A 1 133 ? 15.615 4.109 -13.216 1.00 53.81 133 SER A C 1
ATOM 1074 O O . SER A 1 133 ? 15.394 3.880 -14.403 1.00 53.81 133 SER A O 1
ATOM 1076 N N . SER A 1 134 ? 16.677 3.623 -12.567 1.00 47.62 134 SER A N 1
ATOM 1077 C CA . SER A 1 134 ? 17.650 2.649 -13.093 1.00 47.62 134 SER A CA 1
ATOM 1078 C C . SER A 1 134 ? 17.388 1.252 -12.549 1.00 47.62 134 SER A C 1
ATOM 1080 O O . SER A 1 134 ? 17.517 0.292 -13.331 1.00 47.62 134 SER A O 1
#

Sequence (134 aa):
MRYSYIVCVIFMVSILTSTASAGVWQENFDNGLPDGWNAVKGEWKIEKDAYAETSGAQYAKTMFGDEDWTDYTLEVDVTLVKNVGVNAAGVLIRADKDGNNGMRFWIRTDQHKCQFSRWRENQFEHGSWRDLSS

pLDDT: mean 81.86, std 16.45, range [39.97, 96.62]

Foldseek 3Di:
DDDDDDPPPPPPPPPPPDDDDDDDDDAQCPVHDDPQKAFLAADWGQDPSDTDGDGPDDPGDIDGDDLPDDDDDDDDDDDWDPDDQWTKDWDFPSAPPNNQWGWTWMQTPNVRDIDIFTHHRNDTDDDDPVVVVD

Secondary structure (DSSP, 8-state):
---------------------PPPP---STT-PPTT-EEEES-EEEETTEEEE-S--TT-EEE-S-TT--S-------PPPTT-SS-EEEEEES--TTSSSEEEEEEETTTTEEEEEEEETTEEE---GGGG--

Radius of gyration: 22.66 Å; chains: 1; bounding box: 48×49×78 Å